Protein AF-A0AAJ1UH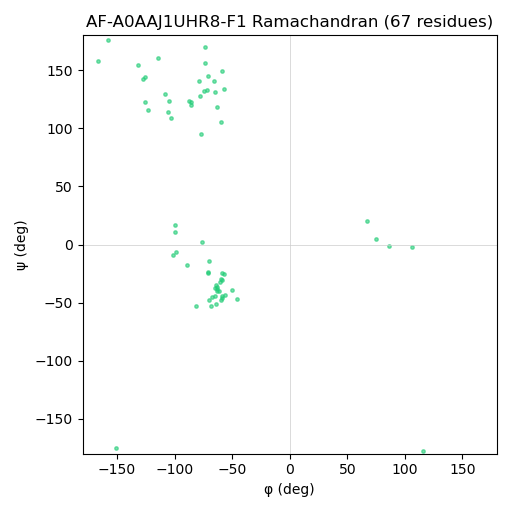R8-F1 (afdb_monomer)

Foldseek 3Di:
DDDQQFFWKWKAFQVVRDTPDIGGNLVSLVVQVVQPVHHLQRIWIQTPVRDIQHSVSSVVVNVDPPSDD

Radius of gyration: 10.84 Å; Cα contacts (8 Å, |Δi|>4): 116; chains: 1; bounding box: 29×24×25 Å

Mean predicted aligned error: 3.77 Å

Sequence (69 aa):
MEIDWYQIGTLKHIGGGYDIRTDPLNILVTTAKQGHEGEVSDMLIVMDDGTVIPPDGIMRLARAPGRIR

Structure (mmCIF, N/CA/C/O backbone):
data_AF-A0AAJ1UHR8-F1
#
_entry.id   AF-A0AAJ1UHR8-F1
#
loop_
_atom_site.group_PDB
_atom_site.id
_atom_site.type_symbol
_atom_site.label_atom_id
_atom_site.label_alt_id
_atom_site.label_comp_id
_atom_site.label_asym_id
_atom_site.label_entity_id
_atom_site.label_seq_id
_atom_site.pdbx_PDB_ins_code
_atom_site.Cartn_x
_atom_site.Cartn_y
_atom_site.Cartn_z
_atom_site.occupancy
_atom_site.B_iso_or_equiv
_atom_site.auth_seq_id
_atom_site.auth_comp_id
_atom_site.auth_asym_id
_atom_site.auth_atom_id
_atom_site.pdbx_PDB_model_num
ATOM 1 N N . MET A 1 1 ? -16.471 8.097 5.174 1.00 57.66 1 MET A N 1
ATOM 2 C CA . MET A 1 1 ? -15.966 6.713 5.218 1.00 57.66 1 MET A CA 1
ATOM 3 C C . MET A 1 1 ? -14.669 6.778 5.993 1.00 57.66 1 MET A C 1
ATOM 5 O O . MET A 1 1 ? -13.800 7.546 5.596 1.00 57.66 1 MET A O 1
ATOM 9 N N . GLU A 1 2 ? -14.614 6.138 7.154 1.00 81.62 2 GLU A N 1
ATOM 10 C CA . GLU A 1 2 ? -13.406 6.101 7.980 1.00 81.62 2 GLU A CA 1
ATOM 11 C C . GLU A 1 2 ? -12.404 5.146 7.323 1.00 81.62 2 GLU A C 1
ATOM 13 O O . GLU A 1 2 ? -12.798 4.081 6.852 1.00 81.62 2 GLU A O 1
ATOM 18 N N . ILE A 1 3 ? -11.148 5.570 7.190 1.00 86.44 3 ILE A N 1
ATOM 19 C CA . ILE A 1 3 ? -10.081 4.715 6.662 1.00 86.44 3 ILE A CA 1
ATOM 20 C C . ILE A 1 3 ? -9.544 3.920 7.846 1.00 86.44 3 ILE A C 1
ATOM 22 O O . ILE A 1 3 ? -9.032 4.523 8.791 1.00 86.44 3 ILE A O 1
ATOM 26 N N . ASP A 1 4 ? -9.629 2.593 7.784 1.00 91.12 4 ASP A N 1
ATOM 27 C CA . ASP A 1 4 ? -8.960 1.739 8.759 1.00 91.12 4 ASP A CA 1
ATOM 28 C C . ASP A 1 4 ? -7.460 1.671 8.441 1.00 91.12 4 ASP A C 1
ATOM 30 O O . ASP A 1 4 ? -6.989 0.897 7.610 1.00 91.12 4 ASP A O 1
ATOM 34 N N . TRP A 1 5 ? -6.694 2.536 9.100 1.00 92.44 5 TRP A N 1
ATOM 35 C CA . TRP A 1 5 ? -5.242 2.614 8.948 1.00 92.44 5 TRP A CA 1
ATOM 36 C C . TRP A 1 5 ? -4.488 1.422 9.546 1.00 92.44 5 TRP A C 1
ATOM 38 O O . TRP A 1 5 ? -3.292 1.276 9.268 1.00 92.44 5 TRP A O 1
ATOM 48 N N . TYR A 1 6 ? -5.158 0.611 10.369 1.00 94.06 6 TYR A N 1
ATOM 49 C CA . TYR A 1 6 ? -4.576 -0.527 11.076 1.00 94.06 6 TYR A CA 1
ATOM 50 C C . TYR A 1 6 ? -4.899 -1.870 10.423 1.00 94.06 6 TYR A C 1
ATOM 52 O O . TYR A 1 6 ? -4.288 -2.876 10.787 1.00 94.06 6 TYR A O 1
ATOM 60 N N . GLN A 1 7 ? -5.799 -1.884 9.437 1.00 94.94 7 G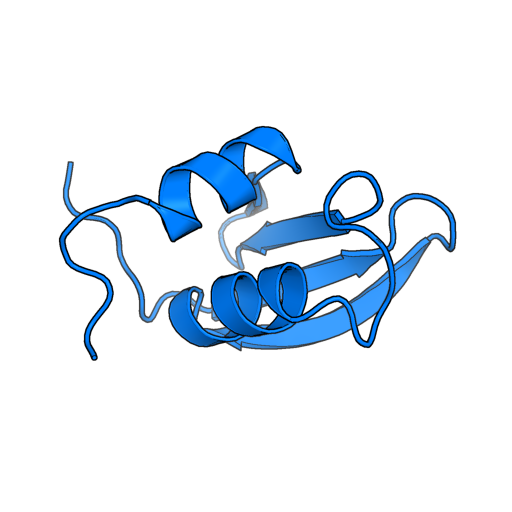LN A N 1
ATOM 61 C CA . GLN A 1 7 ? -6.052 -3.060 8.620 1.00 94.94 7 GLN A CA 1
ATOM 62 C C . GLN A 1 7 ? -4.751 -3.526 7.952 1.00 94.94 7 GLN A C 1
ATOM 64 O O . GLN A 1 7 ? -3.978 -2.726 7.413 1.00 94.94 7 GLN A O 1
ATOM 69 N N . ILE A 1 8 ? -4.509 -4.834 8.014 1.00 97.62 8 ILE A N 1
ATOM 70 C CA . ILE A 1 8 ? -3.317 -5.464 7.450 1.00 97.62 8 ILE A CA 1
ATOM 71 C C . ILE A 1 8 ? -3.483 -5.627 5.939 1.00 97.62 8 ILE A C 1
ATOM 73 O O . ILE A 1 8 ? -4.558 -5.969 5.441 1.00 97.62 8 ILE A O 1
ATOM 77 N N . GLY A 1 9 ? -2.395 -5.398 5.214 1.00 97.69 9 GLY A N 1
ATOM 78 C CA . GLY A 1 9 ? -2.288 -5.718 3.799 1.00 97.69 9 GLY A CA 1
ATOM 79 C C . GLY A 1 9 ? -0.850 -6.019 3.402 1.00 97.69 9 GLY A C 1
ATOM 80 O O . GLY A 1 9 ? 0.058 -6.026 4.233 1.00 97.69 9 GLY A O 1
ATOM 81 N N . THR A 1 10 ? -0.642 -6.223 2.109 1.00 98.25 10 THR A N 1
ATOM 82 C CA . THR A 1 10 ? 0.658 -6.490 1.501 1.00 98.25 10 THR A CA 1
ATOM 83 C C . THR A 1 10 ? 0.918 -5.492 0.383 1.00 98.25 10 THR A C 1
ATOM 85 O O . THR A 1 10 ? 0.142 -5.401 -0.569 1.00 98.25 10 THR A O 1
ATOM 88 N N . LEU A 1 11 ? 2.025 -4.758 0.476 1.00 97.38 11 LEU A N 1
ATOM 89 C CA . LEU A 1 11 ? 2.563 -3.947 -0.612 1.00 97.38 11 LEU A CA 1
ATOM 90 C C . LEU A 1 11 ? 3.284 -4.869 -1.602 1.00 97.38 11 LEU A C 1
ATOM 92 O O . LEU A 1 11 ? 4.146 -5.655 -1.208 1.00 97.38 11 LEU A O 1
ATOM 96 N N . LYS A 1 12 ? 2.938 -4.771 -2.884 1.00 97.06 12 LYS A N 1
ATOM 97 C CA . LYS A 1 12 ? 3.473 -5.607 -3.965 1.00 97.06 12 LYS A CA 1
ATOM 98 C C . LYS A 1 12 ? 4.037 -4.740 -5.080 1.00 97.06 12 LYS A C 1
ATOM 100 O O . LYS A 1 12 ? 3.460 -3.701 -5.405 1.00 97.06 12 LYS A O 1
ATOM 105 N N . HIS A 1 13 ? 5.120 -5.203 -5.694 1.00 95.25 13 HIS A N 1
ATOM 106 C CA . HIS A 1 13 ? 5.669 -4.593 -6.897 1.00 95.25 13 HIS A CA 1
ATOM 107 C C . HIS A 1 13 ? 4.955 -5.160 -8.134 1.00 95.25 13 HIS A C 1
ATOM 109 O O . HIS A 1 13 ? 4.984 -6.363 -8.382 1.00 95.25 13 HIS A O 1
ATOM 115 N N . ILE A 1 14 ? 4.354 -4.296 -8.951 1.00 92.19 14 ILE A N 1
ATOM 116 C CA . ILE A 1 14 ? 3.583 -4.649 -10.153 1.00 92.19 14 ILE A CA 1
ATOM 117 C C . ILE A 1 14 ? 4.507 -5.204 -11.240 1.00 92.19 14 ILE A C 1
ATOM 119 O O . ILE A 1 14 ? 4.282 -6.304 -11.730 1.00 92.19 14 ILE A O 1
ATOM 123 N N . GLY A 1 15 ? 5.574 -4.471 -11.582 1.00 86.62 15 GLY A N 1
ATOM 124 C CA . GLY A 1 15 ? 6.524 -4.895 -12.619 1.00 86.62 15 GLY A CA 1
ATOM 125 C C . GLY A 1 15 ? 7.311 -6.171 -12.283 1.00 86.62 15 GLY A C 1
ATOM 126 O O . GLY A 1 15 ? 7.547 -6.991 -13.164 1.00 86.62 15 GLY A O 1
ATOM 127 N N . GLY A 1 16 ? 7.698 -6.358 -11.016 1.00 87.06 16 GLY A N 1
ATOM 128 C CA . GLY A 1 16 ? 8.444 -7.529 -10.552 1.00 87.06 16 GLY A CA 1
ATOM 129 C C . GLY A 1 16 ? 7.578 -8.708 -10.101 1.00 87.06 16 GLY A C 1
ATOM 130 O O . GLY A 1 16 ? 8.088 -9.820 -10.008 1.00 87.06 16 GLY A O 1
ATOM 131 N N . GLY A 1 17 ? 6.291 -8.493 -9.810 1.00 91.50 17 GLY A N 1
ATOM 132 C CA . GLY A 1 17 ? 5.365 -9.542 -9.370 1.00 91.50 17 GLY A CA 1
ATOM 133 C C . GLY A 1 17 ? 5.674 -10.140 -7.993 1.00 91.50 17 GLY A C 1
ATOM 134 O O . GLY A 1 17 ? 5.229 -11.251 -7.711 1.00 91.50 17 GLY A O 1
ATOM 135 N N . TYR A 1 18 ? 6.443 -9.441 -7.154 1.00 93.31 18 TYR A N 1
ATOM 136 C CA . TYR A 1 18 ? 6.845 -9.908 -5.827 1.00 93.31 18 TYR A CA 1
ATOM 137 C C . TYR A 1 18 ? 6.263 -9.052 -4.703 1.00 93.31 18 TYR A C 1
ATOM 139 O O . TYR A 1 18 ? 5.874 -7.893 -4.887 1.00 93.31 18 TYR A O 1
ATOM 147 N N . ASP A 1 19 ? 6.244 -9.644 -3.514 1.00 96.12 19 ASP A N 1
ATOM 148 C CA . ASP A 1 19 ? 5.744 -9.016 -2.301 1.00 96.12 19 ASP A CA 1
ATOM 149 C C . ASP A 1 19 ? 6.881 -8.237 -1.650 1.00 96.12 19 ASP A C 1
ATOM 151 O O . ASP A 1 19 ? 7.943 -8.790 -1.368 1.00 96.12 19 ASP A O 1
ATOM 155 N N . ILE A 1 20 ? 6.662 -6.943 -1.436 1.00 94.88 20 ILE A N 1
ATOM 156 C CA . ILE A 1 20 ? 7.635 -6.054 -0.803 1.00 94.88 20 ILE A CA 1
ATOM 157 C C . ILE A 1 20 ? 7.543 -6.226 0.714 1.00 94.88 20 ILE A C 1
ATOM 159 O O . ILE A 1 20 ? 8.549 -6.457 1.385 1.00 94.88 20 ILE A O 1
ATOM 163 N N . ARG A 1 21 ? 6.329 -6.100 1.273 1.00 95.94 21 ARG A N 1
ATOM 164 C CA . ARG A 1 21 ? 6.109 -6.202 2.722 1.00 95.94 21 ARG A CA 1
ATOM 165 C C . ARG A 1 21 ? 4.640 -6.348 3.109 1.00 95.94 21 ARG A C 1
ATOM 167 O O . ARG A 1 21 ? 3.768 -5.906 2.366 1.00 95.94 21 ARG A O 1
ATOM 174 N N . THR A 1 22 ? 4.394 -6.888 4.303 1.00 97.44 22 THR A N 1
ATOM 175 C CA . THR A 1 22 ? 3.066 -7.039 4.916 1.00 97.44 22 THR A CA 1
ATOM 176 C C . THR A 1 22 ? 3.034 -6.343 6.276 1.00 97.44 22 THR A C 1
ATOM 178 O O . THR A 1 22 ? 3.746 -6.747 7.194 1.00 97.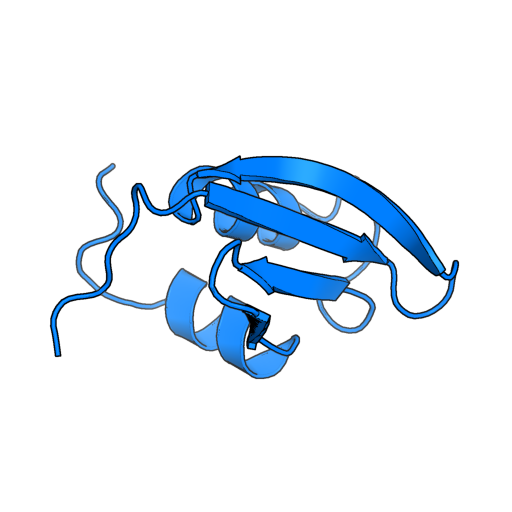44 22 THR A O 1
ATOM 181 N N . ASP A 1 23 ? 2.205 -5.308 6.408 1.00 97.50 23 ASP A N 1
ATOM 182 C CA . ASP A 1 23 ? 2.106 -4.420 7.576 1.00 97.50 23 ASP A CA 1
ATOM 183 C C . ASP A 1 23 ? 0.720 -3.740 7.596 1.00 97.50 23 ASP A C 1
ATOM 185 O O . ASP A 1 23 ? -0.065 -3.900 6.655 1.00 97.50 23 ASP A O 1
ATOM 189 N N . PRO A 1 24 ? 0.399 -2.942 8.631 1.00 96.88 24 PRO A N 1
ATOM 190 C CA . PRO A 1 24 ? -0.760 -2.058 8.601 1.00 96.88 24 PRO A CA 1
ATOM 191 C C . PRO A 1 24 ? -0.725 -1.042 7.451 1.00 96.88 24 PRO A C 1
ATOM 193 O O . PRO A 1 24 ? 0.342 -0.549 7.066 1.00 96.88 24 PRO A O 1
ATOM 196 N N . LEU A 1 25 ? -1.905 -0.664 6.950 1.00 95.44 25 LEU A N 1
ATOM 197 C CA . LEU A 1 25 ? -2.077 0.248 5.813 1.00 95.44 25 LEU A CA 1
ATOM 198 C C . LEU A 1 25 ? -1.265 1.550 5.936 1.00 95.44 25 LEU A C 1
ATOM 200 O O . LEU A 1 25 ? -0.703 2.022 4.945 1.00 95.44 25 LEU A O 1
ATOM 204 N N . ASN A 1 26 ? -1.161 2.135 7.133 1.00 94.25 26 ASN A N 1
ATOM 205 C CA . ASN A 1 26 ? -0.369 3.354 7.336 1.00 94.25 26 ASN A CA 1
ATOM 206 C C . ASN A 1 26 ? 1.129 3.170 7.017 1.00 94.25 26 ASN A C 1
ATOM 208 O O . ASN A 1 26 ? 1.734 4.058 6.407 1.00 94.25 26 ASN A O 1
ATOM 212 N N . ILE A 1 27 ? 1.721 2.031 7.380 1.00 94.69 27 ILE A N 1
ATOM 213 C CA . ILE A 1 27 ? 3.116 1.690 7.108 1.00 94.69 27 ILE A CA 1
ATOM 214 C C . ILE A 1 27 ? 3.273 1.439 5.618 1.00 94.69 27 ILE A C 1
ATOM 216 O O . ILE A 1 27 ? 4.133 2.060 5.004 1.00 94.69 27 ILE A O 1
ATOM 220 N N . LEU A 1 28 ? 2.391 0.644 5.011 1.00 95.62 28 LEU A N 1
ATOM 221 C CA . LEU A 1 28 ? 2.467 0.322 3.583 1.00 95.62 28 LEU A CA 1
ATOM 222 C C . LEU A 1 28 ? 2.413 1.576 2.702 1.00 95.62 28 LEU A C 1
ATOM 224 O O . LEU A 1 28 ? 3.245 1.747 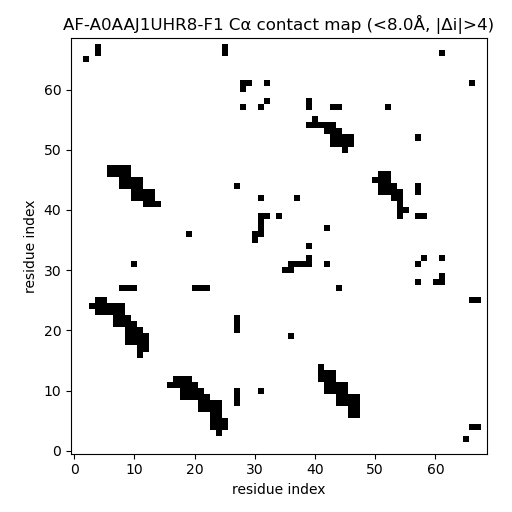1.813 1.00 95.62 28 LEU A O 1
ATOM 228 N N . VAL A 1 29 ? 1.488 2.500 2.987 1.00 94.88 29 VAL A N 1
ATOM 229 C CA . VAL A 1 29 ? 1.396 3.787 2.276 1.00 94.88 29 VAL A CA 1
ATOM 230 C C . VAL A 1 29 ? 2.656 4.630 2.498 1.00 94.88 29 VAL A C 1
ATOM 232 O O . VAL A 1 29 ? 3.118 5.308 1.580 1.00 94.88 29 VAL A O 1
ATOM 235 N N . THR A 1 30 ? 3.240 4.590 3.699 1.00 93.31 30 THR A N 1
ATOM 236 C CA . THR A 1 30 ? 4.504 5.281 3.998 1.00 93.31 30 THR A CA 1
ATOM 237 C C . THR A 1 30 ? 5.656 4.708 3.182 1.00 93.31 30 THR A C 1
ATOM 239 O O . THR A 1 30 ? 6.360 5.469 2.522 1.00 93.31 30 THR A O 1
ATOM 242 N N . THR A 1 31 ? 5.823 3.387 3.205 1.00 93.44 31 THR A N 1
ATOM 243 C CA . THR A 1 31 ? 6.873 2.658 2.492 1.00 93.44 31 THR A CA 1
ATOM 244 C C . THR A 1 31 ? 6.781 2.900 0.995 1.00 93.44 31 THR A C 1
ATOM 246 O O . THR A 1 31 ? 7.772 3.299 0.389 1.00 93.44 31 THR A O 1
ATOM 249 N N . ALA A 1 32 ? 5.582 2.783 0.417 1.00 93.75 32 ALA A N 1
ATOM 250 C CA . ALA A 1 32 ? 5.365 3.069 -0.995 1.00 93.75 32 ALA A CA 1
ATOM 251 C C . ALA A 1 32 ? 5.804 4.501 -1.349 1.00 93.75 32 ALA A C 1
ATOM 253 O O . ALA A 1 32 ? 6.508 4.727 -2.326 1.00 93.75 32 ALA A O 1
ATOM 254 N N . LYS A 1 33 ? 5.465 5.491 -0.510 1.00 93.06 33 LYS A N 1
ATOM 255 C CA . LYS A 1 33 ? 5.840 6.897 -0.736 1.00 93.06 33 LYS A CA 1
ATOM 256 C C . LYS A 1 33 ? 7.324 7.207 -0.554 1.00 93.06 33 LYS A C 1
ATOM 258 O O . LYS A 1 33 ? 7.755 8.221 -1.098 1.00 93.06 33 LYS A O 1
ATOM 263 N N . GLN A 1 34 ? 8.067 6.418 0.219 1.00 89.19 34 GLN A N 1
ATOM 264 C CA . GLN A 1 34 ? 9.504 6.634 0.423 1.00 89.19 34 GLN A CA 1
ATOM 265 C C . GLN A 1 34 ? 10.323 6.311 -0.830 1.00 89.19 34 GLN A C 1
ATOM 267 O O . GLN A 1 34 ? 11.411 6.855 -0.984 1.00 89.19 34 GLN A O 1
ATOM 272 N N . GLY A 1 35 ? 9.808 5.459 -1.720 1.00 83.62 35 GLY A N 1
ATOM 273 C CA . GLY A 1 35 ? 10.452 5.146 -2.995 1.00 83.62 35 GLY A CA 1
ATOM 274 C C . GLY A 1 35 ? 11.678 4.231 -2.899 1.00 83.62 35 GLY A C 1
ATOM 275 O O . GLY A 1 35 ? 12.324 3.981 -3.910 1.00 83.62 35 GLY A O 1
ATOM 276 N N . HIS A 1 36 ? 12.013 3.708 -1.711 1.00 85.81 36 HIS A N 1
ATOM 277 C CA . HIS A 1 36 ? 13.136 2.770 -1.544 1.00 85.81 36 HIS A CA 1
ATOM 278 C C . HIS A 1 36 ? 12.963 1.483 -2.361 1.00 85.81 36 HIS A C 1
ATOM 280 O O . HIS A 1 36 ? 13.942 0.914 -2.828 1.00 85.81 36 HIS A O 1
ATOM 286 N N . GLU A 1 37 ? 11.716 1.055 -2.544 1.00 84.62 37 GLU A N 1
ATOM 287 C CA . GLU A 1 37 ? 11.346 -0.200 -3.204 1.00 84.62 37 GLU A CA 1
ATOM 288 C C . GLU A 1 37 ? 10.929 0.019 -4.673 1.00 84.62 37 GLU A C 1
ATOM 290 O O . GLU A 1 37 ? 10.378 -0.883 -5.300 1.00 84.62 37 GLU A O 1
ATOM 295 N N . GLY A 1 38 ? 11.153 1.226 -5.213 1.00 88.50 38 GLY A N 1
ATOM 296 C CA . GLY A 1 38 ? 10.738 1.645 -6.555 1.00 88.50 38 GLY A CA 1
ATOM 297 C C . GLY A 1 38 ? 9.718 2.788 -6.561 1.00 88.50 38 GLY A C 1
ATOM 298 O O . GLY A 1 38 ? 9.343 3.328 -5.519 1.00 88.50 38 GLY A O 1
ATOM 299 N N . GLU A 1 39 ? 9.264 3.170 -7.753 1.00 90.81 39 GLU A N 1
ATOM 300 C CA . GLU A 1 39 ? 8.240 4.202 -7.932 1.00 90.81 39 GLU A CA 1
ATOM 301 C C . GLU A 1 39 ? 6.858 3.703 -7.480 1.00 90.81 39 GLU A C 1
ATOM 303 O O . GLU A 1 39 ? 6.485 2.552 -7.701 1.00 90.81 39 GLU A O 1
ATOM 308 N N . VAL A 1 40 ? 6.037 4.592 -6.906 1.00 93.06 40 VAL A N 1
ATOM 309 C CA . VAL A 1 40 ? 4.656 4.247 -6.500 1.00 93.06 40 VAL A CA 1
ATOM 310 C C . VAL A 1 40 ? 3.809 3.764 -7.676 1.00 93.06 40 VAL A C 1
ATOM 312 O O . VAL A 1 40 ? 2.908 2.953 -7.475 1.00 93.06 40 VAL A O 1
ATOM 315 N N . SER A 1 41 ? 4.081 4.248 -8.891 1.00 94.56 41 SER A N 1
ATOM 316 C CA . SER A 1 41 ? 3.413 3.798 -10.120 1.00 94.56 41 SER A CA 1
ATOM 317 C C . SER A 1 41 ? 3.539 2.295 -10.355 1.00 94.56 41 SER A C 1
ATOM 319 O O . SER A 1 41 ? 2.666 1.710 -10.990 1.00 94.56 41 SER A O 1
ATOM 321 N N . ASP A 1 42 ? 4.581 1.675 -9.806 1.00 95.00 42 ASP A N 1
ATOM 322 C CA . ASP A 1 42 ? 4.862 0.250 -9.914 1.00 95.00 42 ASP A CA 1
ATOM 323 C C . ASP A 1 42 ? 4.429 -0.527 -8.668 1.00 95.00 42 ASP A C 1
ATOM 325 O O . ASP A 1 42 ? 4.857 -1.663 -8.476 1.00 95.00 42 ASP A O 1
ATOM 329 N N . MET A 1 43 ? 3.573 0.047 -7.817 1.00 95.81 43 MET A N 1
ATOM 330 C CA . MET A 1 43 ? 3.153 -0.570 -6.560 1.00 95.81 43 MET A CA 1
ATOM 331 C C . MET A 1 43 ? 1.638 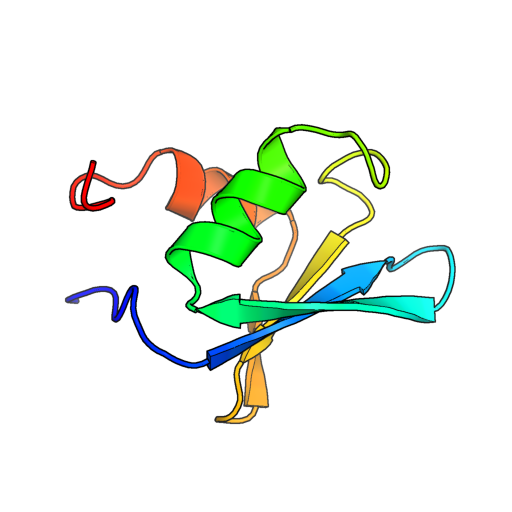-0.645 -6.402 1.00 95.81 43 MET A C 1
ATOM 333 O O . MET A 1 43 ? 0.903 0.287 -6.718 1.00 95.81 43 MET A O 1
ATOM 337 N N . LEU A 1 44 ? 1.166 -1.741 -5.817 1.00 97.25 44 LEU A N 1
ATOM 338 C CA . LEU A 1 44 ? -0.209 -1.876 -5.342 1.00 97.25 44 LEU A CA 1
ATOM 339 C C . LEU A 1 44 ? -0.221 -2.439 -3.923 1.00 97.25 44 LEU A C 1
ATOM 341 O O . LEU A 1 44 ? 0.713 -3.131 -3.518 1.00 97.25 44 LEU A O 1
ATOM 345 N N . ILE A 1 45 ? -1.277 -2.154 -3.168 1.00 97.81 45 ILE A N 1
ATOM 346 C CA . ILE A 1 45 ? -1.513 -2.780 -1.863 1.00 97.81 45 ILE A CA 1
ATOM 347 C C . ILE A 1 45 ? -2.687 -3.744 -2.008 1.00 97.81 45 ILE A C 1
ATOM 349 O O . ILE A 1 45 ? -3.735 -3.362 -2.521 1.00 97.81 45 ILE A O 1
ATOM 353 N N . VAL A 1 46 ? -2.520 -4.981 -1.551 1.00 97.69 46 VAL A N 1
ATOM 354 C CA . VAL A 1 46 ? -3.612 -5.953 -1.403 1.00 97.69 46 VAL A CA 1
ATOM 355 C C . VAL A 1 46 ? -3.926 -6.078 0.078 1.00 97.69 46 VAL A C 1
ATOM 357 O O . VAL A 1 46 ? -3.079 -6.519 0.847 1.00 97.69 46 VAL A O 1
ATOM 360 N N . MET A 1 47 ? -5.115 -5.661 0.482 1.00 97.44 47 MET A N 1
ATOM 361 C CA . MET A 1 47 ? -5.603 -5.792 1.851 1.00 97.44 47 MET A CA 1
ATOM 362 C C . MET A 1 47 ? -5.981 -7.246 2.151 1.00 97.44 47 MET A C 1
ATOM 364 O O . MET A 1 47 ? -6.307 -8.008 1.240 1.00 97.44 47 MET A O 1
ATOM 368 N N . ASP A 1 48 ? -5.968 -7.625 3.429 1.00 95.94 48 ASP A N 1
ATOM 369 C CA . ASP A 1 48 ? -6.327 -8.978 3.886 1.00 95.94 48 ASP A CA 1
ATOM 370 C C . ASP A 1 48 ? -7.767 -9.381 3.510 1.00 95.94 48 ASP A C 1
ATOM 372 O O . ASP A 1 48 ? -8.043 -10.539 3.208 1.00 95.94 48 ASP A O 1
ATOM 376 N N . ASP A 1 49 ? -8.675 -8.404 3.414 1.00 94.19 49 ASP A N 1
ATOM 377 C CA . ASP A 1 49 ? -10.052 -8.611 2.948 1.00 94.19 49 ASP A CA 1
ATOM 378 C C . ASP A 1 49 ? -10.181 -8.792 1.419 1.00 94.19 49 ASP A C 1
ATOM 380 O O . ASP A 1 49 ? -11.287 -8.925 0.892 1.00 94.19 49 ASP A O 1
ATOM 384 N N . GLY A 1 50 ? -9.057 -8.797 0.697 1.00 94.69 50 GLY A N 1
ATOM 385 C CA . GLY A 1 50 ? -8.988 -8.914 -0.757 1.00 94.69 50 GLY A CA 1
ATOM 386 C C . GLY A 1 50 ? -9.124 -7.587 -1.507 1.00 94.69 50 GLY A C 1
ATOM 387 O O . GLY A 1 50 ? -9.037 -7.580 -2.738 1.00 94.69 50 GLY A O 1
ATOM 388 N N . THR A 1 51 ? -9.308 -6.457 -0.817 1.00 95.69 51 THR A N 1
ATOM 389 C CA . THR A 1 51 ? -9.360 -5.135 -1.454 1.00 95.69 51 THR A CA 1
ATOM 390 C C . THR A 1 51 ? -8.016 -4.793 -2.088 1.00 95.69 51 THR A C 1
ATOM 392 O O . THR A 1 51 ? -6.972 -4.865 -1.445 1.00 95.69 51 THR A O 1
ATOM 395 N N . VAL A 1 52 ? -8.028 -4.351 -3.346 1.00 96.56 52 VAL A N 1
ATOM 396 C CA . VAL A 1 52 ? -6.818 -3.905 -4.049 1.00 96.56 52 VAL A CA 1
ATOM 397 C C . VAL A 1 52 ? -6.795 -2.383 -4.136 1.00 96.56 52 VAL A C 1
ATOM 399 O O . VAL A 1 52 ? -7.708 -1.762 -4.679 1.00 96.56 52 VAL A O 1
ATOM 402 N N . ILE A 1 53 ? -5.723 -1.779 -3.632 1.00 96.62 53 ILE A N 1
ATOM 403 C CA . ILE A 1 53 ? -5.459 -0.344 -3.693 1.00 96.62 53 ILE A CA 1
ATOM 404 C C . ILE A 1 53 ? -4.403 -0.107 -4.787 1.00 96.62 53 ILE A C 1
ATOM 406 O O . ILE A 1 53 ? -3.235 -0.460 -4.595 1.00 96.62 53 ILE A O 1
ATOM 410 N N . PRO A 1 54 ? -4.783 0.490 -5.932 1.00 96.94 54 PRO A N 1
ATOM 411 C CA . PRO A 1 54 ? -3.856 0.782 -7.026 1.00 96.94 54 PRO A CA 1
ATOM 412 C C . PRO A 1 54 ? -2.929 1.967 -6.687 1.00 96.94 54 PRO A C 1
ATOM 414 O O . PRO A 1 54 ? -3.211 2.697 -5.728 1.00 96.94 54 PRO A O 1
ATOM 417 N N . PRO A 1 55 ? -1.890 2.237 -7.504 1.00 95.94 55 PRO A N 1
ATOM 418 C CA . P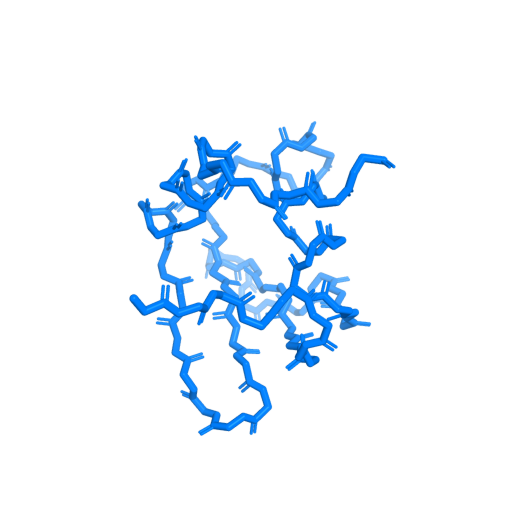RO A 1 55 ? -0.975 3.370 -7.320 1.00 95.94 55 PRO A CA 1
ATOM 419 C C . PRO A 1 55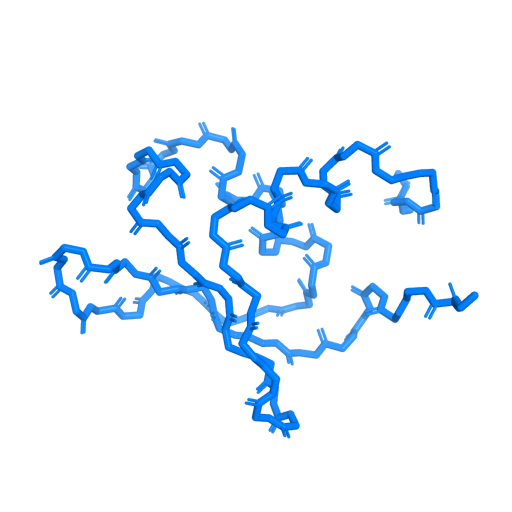 ? -1.665 4.711 -7.016 1.00 95.94 55 PRO A C 1
ATOM 421 O O . PRO A 1 55 ? -1.313 5.410 -6.062 1.00 95.94 55 PRO A O 1
ATOM 424 N N . ASP A 1 56 ? -2.706 5.060 -7.779 1.00 95.50 56 ASP A N 1
ATOM 425 C CA . ASP A 1 56 ? -3.481 6.291 -7.571 1.00 95.50 56 ASP A CA 1
ATOM 426 C C . ASP A 1 56 ? -4.210 6.308 -6.220 1.00 95.50 56 ASP A C 1
ATOM 428 O O . ASP A 1 56 ? -4.325 7.350 -5.566 1.00 95.50 56 ASP A O 1
ATOM 432 N N . GLY A 1 57 ? -4.669 5.140 -5.766 1.00 95.44 57 GLY A N 1
ATOM 433 C CA . GLY A 1 57 ? -5.268 4.950 -4.449 1.00 95.44 57 GLY A CA 1
ATOM 434 C C . GLY A 1 57 ? -4.254 5.185 -3.333 1.00 95.44 57 GLY A C 1
ATOM 435 O O . GLY A 1 57 ? -4.540 5.934 -2.399 1.00 95.44 57 GLY A O 1
ATOM 436 N N . ILE A 1 58 ? -3.039 4.645 -3.471 1.00 94.75 58 ILE A N 1
ATOM 437 C CA . ILE A 1 58 ? -1.926 4.879 -2.538 1.00 94.75 58 ILE A CA 1
ATOM 438 C C . ILE A 1 58 ? -1.602 6.377 -2.471 1.00 94.75 58 ILE A C 1
ATOM 440 O O . ILE A 1 58 ? -1.468 6.941 -1.384 1.00 94.75 58 ILE A O 1
ATOM 444 N N . MET A 1 59 ? -1.542 7.059 -3.619 1.00 93.88 59 MET A N 1
ATOM 445 C CA . MET A 1 59 ? -1.299 8.506 -3.693 1.00 93.88 59 MET A CA 1
ATOM 446 C C . MET A 1 59 ? -2.406 9.325 -3.030 1.00 93.88 59 MET A C 1
ATOM 448 O O . MET A 1 59 ? -2.121 10.330 -2.372 1.00 93.88 59 MET A O 1
ATOM 452 N N . ARG A 1 60 ? -3.665 8.905 -3.176 1.00 93.12 60 ARG A N 1
ATOM 453 C CA . ARG A 1 60 ? -4.805 9.543 -2.511 1.00 93.12 60 ARG A CA 1
ATOM 454 C C . ARG A 1 60 ? -4.756 9.335 -0.999 1.00 93.12 60 ARG A C 1
ATOM 456 O O . ARG A 1 60 ? -4.933 10.303 -0.265 1.00 93.12 60 ARG A O 1
ATOM 463 N N . LEU A 1 61 ? -4.467 8.118 -0.539 1.00 92.88 61 LEU A N 1
ATOM 464 C CA . LEU A 1 61 ? -4.311 7.797 0.883 1.00 92.88 61 LEU A CA 1
ATOM 465 C C . LEU A 1 61 ? -3.139 8.555 1.506 1.00 92.88 61 LEU A C 1
ATOM 467 O O . LEU A 1 61 ? -3.273 9.114 2.588 1.00 92.88 61 LEU A O 1
ATOM 471 N N . ALA A 1 62 ? -2.020 8.686 0.796 1.00 90.69 62 ALA A N 1
ATOM 472 C CA . ALA A 1 62 ? -0.873 9.462 1.263 1.00 90.69 62 ALA A CA 1
ATOM 473 C C . ALA A 1 62 ? -1.204 10.942 1.537 1.00 90.69 62 ALA A C 1
ATOM 475 O O . ALA A 1 62 ? -0.508 11.583 2.324 1.00 90.69 62 ALA A O 1
ATOM 476 N N . ARG A 1 63 ? -2.249 11.478 0.891 1.00 89.56 63 ARG A N 1
ATOM 477 C CA . ARG A 1 63 ? -2.756 12.849 1.065 1.00 89.56 63 ARG A CA 1
ATOM 478 C C . ARG A 1 63 ? -3.964 12.931 2.003 1.00 89.56 63 ARG A C 1
ATOM 480 O O . ARG A 1 63 ? -4.434 14.034 2.272 1.00 89.56 63 ARG A O 1
ATOM 487 N N . ALA A 1 64 ? -4.503 11.798 2.451 1.00 87.12 64 ALA A N 1
ATOM 488 C CA . ALA A 1 64 ? -5.725 11.770 3.235 1.00 87.12 64 ALA A CA 1
ATOM 489 C C . ALA A 1 64 ? -5.478 12.306 4.660 1.00 87.12 64 ALA A C 1
ATOM 491 O O . ALA A 1 64 ? -4.518 11.894 5.321 1.00 87.12 64 ALA A O 1
ATOM 492 N N . PRO A 1 65 ? -6.342 13.206 5.163 1.00 67.62 65 PRO A N 1
ATOM 493 C CA . PRO A 1 65 ? -6.322 13.591 6.567 1.00 67.62 65 PRO A CA 1
ATOM 494 C C . PRO A 1 65 ? -6.712 12.382 7.429 1.00 6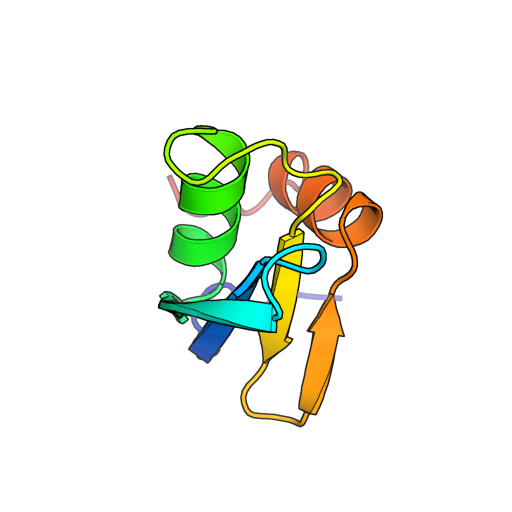7.62 65 PRO A C 1
ATOM 496 O O . PRO A 1 65 ? -7.594 11.611 7.058 1.00 67.62 65 PRO A O 1
ATOM 499 N N . GLY A 1 66 ? -6.046 12.202 8.571 1.00 68.25 66 GLY A N 1
ATOM 500 C CA . GLY A 1 66 ? -6.276 11.060 9.467 1.00 68.25 66 GLY A CA 1
ATOM 501 C C . GLY A 1 66 ? -5.183 9.994 9.442 1.00 68.25 66 GLY A C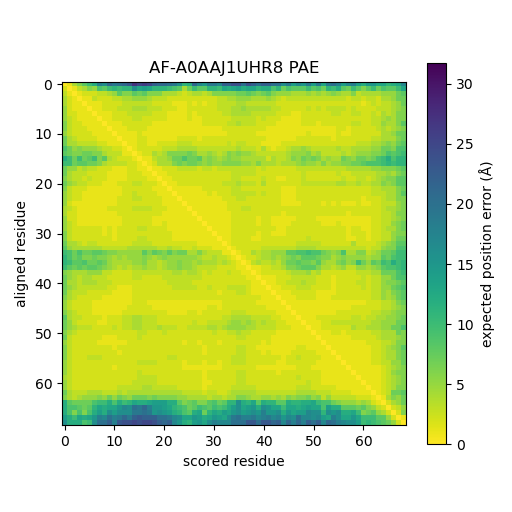 1
ATOM 502 O O . GLY A 1 66 ? -5.251 9.064 10.237 1.00 68.25 66 GLY A O 1
ATOM 503 N N . ARG A 1 67 ? -4.144 10.143 8.606 1.00 65.38 67 ARG A N 1
ATOM 504 C CA . ARG A 1 67 ? -2.898 9.384 8.771 1.00 65.38 67 ARG A CA 1
ATOM 505 C C . ARG A 1 67 ? -2.320 9.726 10.145 1.00 65.38 67 ARG A C 1
ATOM 507 O O . ARG A 1 67 ? -1.857 10.846 10.360 1.00 65.38 67 ARG A O 1
ATOM 514 N N . ILE A 1 68 ? -2.441 8.785 11.075 1.00 61.59 68 ILE A N 1
ATOM 515 C CA . ILE A 1 68 ? -2.011 8.950 12.463 1.00 61.59 68 ILE A CA 1
ATOM 516 C C . ILE A 1 68 ? -0.495 9.160 12.427 1.00 61.59 68 ILE A C 1
ATOM 518 O O . ILE A 1 68 ? 0.229 8.343 11.854 1.00 61.59 68 ILE A O 1
ATOM 522 N N . ARG A 1 69 ? -0.067 10.333 12.897 1.00 54.53 69 ARG A N 1
ATOM 523 C CA . ARG A 1 69 ? 1.307 10.830 12.811 1.00 54.53 69 ARG A CA 1
ATOM 524 C C . ARG A 1 69 ? 2.147 10.316 13.967 1.00 54.53 69 ARG A C 1
ATOM 526 O O . ARG A 1 69 ? 1.594 10.256 15.086 1.00 54.53 69 ARG A O 1
#

Solvent-accessible surface area (backbone atoms only — not comparable to full-atom values): 4040 Å² total; per-residue (Å²): 133,87,80,70,50,70,47,51,25,32,33,29,34,61,86,78,73,44,79,75,48,74,44,32,41,55,56,44,41,48,52,44,71,67,40,84,89,42,60,45,86,40,30,35,35,41,33,75,89,66,51,73,38,47,34,70,48,45,57,50,56,70,68,41,88,80,70,84,125

Nearest PDB structures (foldseek):
  6azi-assembly1_A  TM=5.556E-01  e=4.107E+00  Enterobacter cloacae subsp. cloacae ATCC 13047
  3mfd-assembly2_B  TM=5.140E-01  e=4.380E+00  Bacillus subtilis
  5tr7-assembly2_B  TM=5.465E-01  e=5.311E+00  Vibrio cholerae O1 biovar El Tor str. N16961
  3mfd-assembly1_A  TM=5.231E-01  e=5.311E+00  Bacillus subtilis
  6ude-assembly1_D  TM=4.023E-01  e=4.107E+00  Elizabethkingia anophelis NUHP1

Secondary structure (DSSP, 8-state):
----TT-EEEEEETTT--EEEEEEHHHHHHHHHH-TTS-GGGEEEEETTS-EE-HHHHHHHHT-TT---

pLDDT: mean 90.83, std 9.61, range [54.53, 98.25]